Protein AF-A0A0F9HIW9-F1 (afdb_monomer_lite)

Radius of gyration: 24.19 Å; chains: 1; bounding box: 65×27×62 Å

pLDDT: mean 75.62, std 12.65, range [41.72, 93.25]

Organism: NCBI:txid412755

Sequence (122 aa):
MIDKILKTARRLADGDAAGVPDRAEQKANYRELLDQVDDYFNPGRSKSLCKKCRAPLVWAETPAGRKAPLDAVAICGIDANGEVHTIHLNHFSTCPDADAVRAEKKAAGDVAKDVKAEAADE

Structure (mmCIF, N/CA/C/O backbone):
data_AF-A0A0F9HIW9-F1
#
_entry.id   AF-A0A0F9HIW9-F1
#
loop_
_atom_site.group_PDB
_atom_site.id
_atom_site.type_symbol
_atom_site.label_atom_id
_atom_site.label_alt_id
_atom_site.label_comp_id
_atom_site.label_asym_id
_atom_site.label_entity_id
_atom_site.label_seq_id
_atom_site.pdbx_PDB_ins_code
_atom_site.Cartn_x
_atom_site.Cartn_y
_atom_site.Cartn_z
_atom_site.occupancy
_atom_site.B_iso_or_equiv
_atom_site.auth_seq_id
_atom_site.auth_comp_id
_atom_site.auth_asym_id
_atom_site.auth_atom_id
_atom_site.pdbx_PDB_model_num
ATOM 1 N N . MET A 1 1 ? -27.550 11.893 11.982 1.00 59.66 1 MET A N 1
ATOM 2 C CA . MET A 1 1 ? -26.776 10.668 12.298 1.00 59.66 1 MET A CA 1
ATOM 3 C C . MET A 1 1 ? -27.167 10.100 13.668 1.00 59.66 1 MET A C 1
ATOM 5 O O . MET A 1 1 ? -27.553 8.942 13.725 1.00 59.66 1 MET A O 1
ATOM 9 N N . ILE A 1 2 ? -27.205 10.925 14.725 1.00 65.00 2 ILE A N 1
ATOM 10 C CA . ILE A 1 2 ? -27.628 10.546 16.096 1.00 65.00 2 ILE A CA 1
ATOM 11 C C . ILE A 1 2 ? -29.063 9.984 16.163 1.00 65.00 2 ILE A C 1
ATOM 13 O O . ILE A 1 2 ? -29.319 8.988 16.832 1.00 65.00 2 ILE A O 1
ATOM 17 N N . ASP A 1 3 ? -29.988 10.564 15.400 1.00 69.62 3 ASP A N 1
ATOM 18 C CA . ASP A 1 3 ? -31.411 10.192 15.422 1.00 69.62 3 ASP A CA 1
ATOM 19 C C . ASP A 1 3 ? -31.684 8.760 14.901 1.00 69.62 3 ASP A C 1
ATOM 21 O O . ASP A 1 3 ? -32.571 8.049 15.374 1.00 69.62 3 ASP A O 1
ATOM 25 N N . LYS A 1 4 ? -30.847 8.276 13.968 1.00 68.06 4 LYS A N 1
ATOM 26 C CA . LYS A 1 4 ? -30.896 6.885 13.481 1.00 68.06 4 LYS A CA 1
ATOM 27 C C . LYS A 1 4 ? -30.456 5.901 14.567 1.00 68.06 4 LYS A C 1
ATOM 29 O O . LYS A 1 4 ? -31.083 4.862 14.729 1.00 68.06 4 LYS A O 1
ATOM 34 N N . ILE A 1 5 ? -29.416 6.251 15.323 1.00 73.25 5 ILE A N 1
ATOM 35 C CA . ILE A 1 5 ? -28.856 5.412 16.390 1.00 73.25 5 ILE A CA 1
ATOM 36 C C . ILE A 1 5 ? -29.869 5.265 17.536 1.00 73.25 5 ILE A C 1
ATOM 38 O O . ILE A 1 5 ? -30.115 4.153 18.002 1.00 73.25 5 ILE A O 1
ATOM 42 N N . LEU A 1 6 ? -30.528 6.361 17.929 1.00 74.69 6 LEU A N 1
ATOM 43 C CA . LEU A 1 6 ? -31.542 6.357 18.991 1.00 74.69 6 LEU A CA 1
ATOM 44 C C . LEU 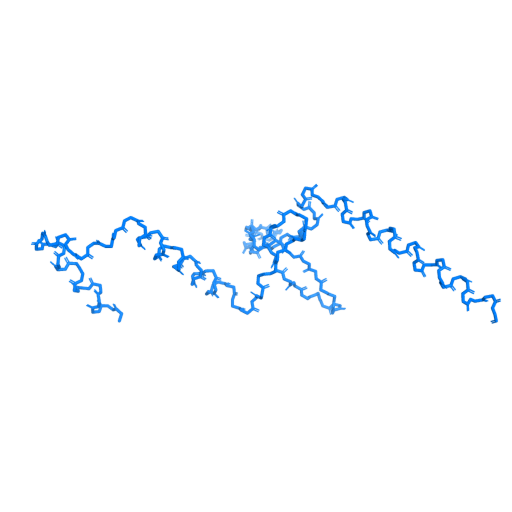A 1 6 ? -32.793 5.545 18.620 1.00 74.69 6 LEU A C 1
ATOM 46 O O . LEU A 1 6 ? -33.337 4.830 19.462 1.00 74.69 6 LEU A O 1
ATOM 50 N N . LYS A 1 7 ? -33.229 5.591 17.353 1.00 72.62 7 LYS A N 1
ATOM 51 C CA . LYS A 1 7 ? -34.345 4.764 16.858 1.00 72.62 7 LYS A CA 1
ATOM 52 C C . LYS A 1 7 ? -34.037 3.268 16.894 1.00 72.62 7 LYS A C 1
ATOM 54 O O . LYS A 1 7 ? -34.912 2.485 17.257 1.00 72.62 7 LYS A O 1
ATOM 59 N N . THR A 1 8 ? -32.818 2.870 16.540 1.00 66.62 8 THR A N 1
ATOM 60 C CA . THR A 1 8 ? -32.406 1.459 16.566 1.00 66.62 8 THR A CA 1
ATOM 61 C C . THR A 1 8 ? -32.273 0.938 17.998 1.00 66.62 8 THR A C 1
ATOM 63 O O . THR A 1 8 ? -32.751 -0.154 18.291 1.00 66.62 8 THR A O 1
ATOM 66 N N . ALA A 1 9 ? -31.712 1.738 18.913 1.00 68.94 9 ALA A N 1
ATOM 67 C CA . ALA A 1 9 ? -31.601 1.379 20.328 1.00 68.94 9 ALA A CA 1
ATOM 68 C C . ALA A 1 9 ? -32.973 1.149 20.989 1.00 68.94 9 ALA A C 1
ATOM 70 O O . ALA A 1 9 ? -33.130 0.220 21.777 1.00 68.94 9 ALA A O 1
ATOM 71 N N . ARG A 1 10 ? -33.981 1.953 20.626 1.00 71.19 10 ARG A N 1
ATOM 72 C CA . ARG A 1 10 ? -35.348 1.799 21.142 1.00 71.19 10 ARG A CA 1
ATOM 73 C C . ARG A 1 10 ? -36.019 0.510 20.653 1.00 71.19 10 ARG A C 1
ATOM 75 O O . ARG A 1 10 ? -36.553 -0.225 21.467 1.00 71.19 10 ARG A O 1
ATOM 82 N N . ARG A 1 11 ? -35.879 0.169 19.366 1.00 63.59 11 ARG A N 1
ATOM 83 C CA . ARG A 1 11 ? -36.407 -1.092 18.799 1.00 63.59 11 ARG A CA 1
ATOM 84 C C . ARG A 1 11 ? -35.794 -2.347 19.428 1.00 63.59 11 ARG A C 1
ATOM 86 O O . ARG A 1 11 ? -36.494 -3.329 19.634 1.00 63.59 11 ARG A O 1
ATOM 93 N N . LEU A 1 12 ? -34.501 -2.298 19.757 1.00 64.62 12 LEU A N 1
ATOM 94 C CA . LEU A 1 12 ? -33.813 -3.386 20.461 1.00 64.62 12 LEU A CA 1
ATOM 95 C C . LEU A 1 12 ? -34.331 -3.571 21.895 1.00 64.62 12 LEU A C 1
ATOM 97 O O . LEU A 1 12 ? -34.440 -4.705 2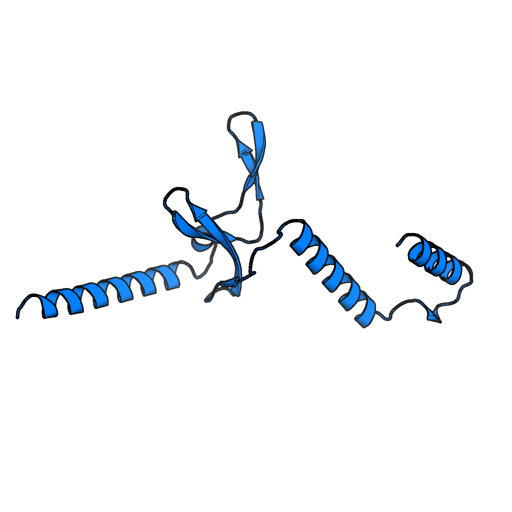2.354 1.00 64.62 12 LEU A O 1
ATOM 101 N N . ALA A 1 13 ? -34.672 -2.480 22.589 1.00 68.88 13 ALA A N 1
ATOM 102 C CA . ALA A 1 13 ? -35.273 -2.535 23.924 1.00 68.88 13 ALA A CA 1
ATOM 103 C C . ALA A 1 13 ? -36.706 -3.099 23.904 1.00 68.88 13 ALA A C 1
ATOM 105 O O . ALA A 1 13 ? -37.114 -3.757 24.857 1.00 68.88 13 ALA A O 1
ATOM 106 N N . ASP A 1 14 ? -37.431 -2.896 22.801 1.00 72.19 14 ASP A N 1
ATOM 107 C CA . ASP A 1 14 ? -38.797 -3.391 22.598 1.00 72.19 14 ASP A CA 1
ATOM 108 C C . ASP A 1 14 ? -38.849 -4.874 22.147 1.00 72.19 14 ASP A C 1
ATOM 110 O O . ASP A 1 14 ? -39.927 -5.415 21.912 1.00 72.19 14 ASP A O 1
ATOM 114 N N . GLY A 1 15 ? -37.698 -5.559 22.041 1.00 53.59 15 GLY A N 1
ATOM 115 C CA . GLY A 1 15 ? -37.615 -6.987 21.691 1.00 53.59 15 GLY A CA 1
ATOM 116 C C . GLY A 1 15 ? -37.887 -7.303 20.216 1.00 53.59 15 GLY A C 1
ATOM 117 O O . GLY A 1 15 ? -38.021 -8.471 19.845 1.00 53.59 15 GLY A O 1
ATOM 118 N N . ASP A 1 16 ? -37.946 -6.279 19.365 1.00 54.31 16 ASP A N 1
ATOM 119 C CA . ASP A 1 16 ? -38.294 -6.406 17.955 1.00 54.31 16 ASP A CA 1
ATOM 120 C C . ASP A 1 16 ? -37.042 -6.754 17.125 1.00 54.31 16 ASP A C 1
ATOM 122 O O . ASP A 1 16 ? -36.310 -5.895 16.624 1.00 54.31 16 ASP A O 1
ATOM 126 N N . ALA A 1 17 ? -36.752 -8.056 17.016 1.00 56.53 17 ALA A N 1
ATOM 127 C CA . ALA A 1 17 ? -35.606 -8.581 16.265 1.00 56.53 17 ALA A CA 1
ATOM 128 C C . ALA A 1 17 ? -35.701 -8.330 14.746 1.00 56.53 17 ALA A C 1
ATOM 130 O O . ALA A 1 17 ? -34.707 -8.493 14.039 1.00 56.53 17 ALA A O 1
ATOM 131 N N . ALA A 1 18 ? -36.860 -7.881 14.244 1.00 58.22 18 ALA A N 1
ATOM 132 C CA . ALA A 1 18 ? -37.104 -7.586 12.831 1.00 58.22 18 ALA A CA 1
ATOM 133 C C . ALA A 1 18 ? -36.245 -6.433 12.266 1.00 58.22 18 ALA A C 1
ATOM 135 O O . ALA A 1 18 ? -36.267 -6.180 11.064 1.00 58.22 18 ALA A O 1
ATOM 136 N N . GLY A 1 19 ? -35.489 -5.725 13.113 1.00 58.12 19 GLY A N 1
ATOM 137 C CA . GLY A 1 19 ? -34.561 -4.666 12.710 1.00 58.12 19 GLY A CA 1
ATOM 138 C C . GLY A 1 19 ? -33.076 -5.015 12.824 1.00 58.12 19 GLY A C 1
ATOM 139 O O . GLY A 1 19 ? -32.250 -4.146 12.543 1.00 58.12 19 GLY A O 1
ATOM 140 N N . VAL A 1 20 ? -32.721 -6.225 13.272 1.00 63.00 20 VAL A N 1
ATOM 141 C CA . VAL A 1 20 ? -31.317 -6.643 13.341 1.00 63.00 20 VAL A CA 1
ATOM 142 C C . VAL A 1 20 ? -30.917 -7.159 11.960 1.00 63.00 20 VAL A C 1
ATOM 144 O O . VAL A 1 20 ? -31.479 -8.167 11.530 1.00 63.00 20 VAL A O 1
ATOM 147 N N . PRO A 1 21 ? -29.976 -6.492 11.262 1.00 69.00 21 PRO A N 1
ATOM 148 C CA . PRO A 1 21 ? -29.506 -6.959 9.965 1.00 69.00 21 PRO A CA 1
ATOM 149 C C . PRO A 1 21 ? -29.027 -8.400 10.096 1.00 69.00 21 PRO A C 1
ATOM 151 O O . PRO A 1 21 ? -28.427 -8.765 11.115 1.00 69.00 21 PRO A O 1
ATOM 154 N N . ASP A 1 22 ? -29.294 -9.231 9.094 1.00 83.25 22 ASP A N 1
ATOM 155 C CA . ASP A 1 22 ? -28.826 -10.611 9.140 1.00 83.25 22 ASP A CA 1
ATOM 156 C C . ASP A 1 22 ? -27.284 -10.669 9.151 1.00 83.25 22 ASP A C 1
ATOM 158 O O . ASP A 1 22 ? -26.579 -9.673 8.980 1.00 83.25 22 ASP A O 1
ATOM 162 N N . ARG A 1 23 ? -26.712 -11.853 9.379 1.00 75.38 23 ARG A N 1
ATOM 163 C CA . ARG A 1 23 ? -25.255 -11.997 9.512 1.00 75.38 23 ARG A CA 1
ATOM 164 C C . ARG A 1 23 ? -24.484 -11.609 8.241 1.00 75.38 23 ARG A C 1
ATOM 166 O O . ARG A 1 23 ? -23.339 -11.165 8.344 1.00 75.38 23 ARG A O 1
ATOM 173 N N . ALA A 1 24 ? -25.063 -11.806 7.060 1.00 77.75 24 ALA A N 1
ATOM 174 C CA . ALA A 1 24 ? -24.457 -11.399 5.799 1.00 77.75 24 ALA A CA 1
ATOM 175 C C . ALA A 1 24 ? -24.520 -9.875 5.638 1.00 77.75 24 ALA A C 1
ATOM 177 O O . ALA A 1 24 ? -23.511 -9.259 5.292 1.00 77.75 24 ALA A O 1
ATOM 178 N N . GLU A 1 25 ? -25.654 -9.268 5.985 1.00 76.50 25 GLU A N 1
ATOM 179 C CA . GLU A 1 25 ? -25.847 -7.819 5.983 1.00 76.50 25 GLU A CA 1
ATOM 180 C C . GLU A 1 25 ? -24.933 -7.121 7.006 1.00 76.50 25 GLU A C 1
ATOM 182 O O . GLU A 1 25 ? -24.243 -6.161 6.672 1.00 76.50 25 GLU A O 1
ATOM 187 N N . GLN A 1 26 ? -24.794 -7.660 8.221 1.00 72.88 26 GLN A N 1
ATOM 188 C CA . GLN A 1 26 ? -23.826 -7.176 9.216 1.00 72.88 26 GLN A CA 1
ATOM 189 C C . GLN A 1 26 ? -22.388 -7.212 8.692 1.00 72.88 26 GLN A C 1
ATOM 191 O O . GLN A 1 26 ? -21.617 -6.282 8.925 1.00 72.88 26 GLN A O 1
ATOM 196 N N . LYS A 1 27 ? -22.014 -8.274 7.968 1.00 74.69 27 LYS A N 1
ATOM 197 C CA . LYS A 1 27 ? -20.673 -8.413 7.389 1.00 74.69 27 LYS A CA 1
ATOM 198 C C . LYS A 1 27 ? -20.429 -7.398 6.269 1.00 74.69 27 LYS A C 1
ATOM 200 O O . LYS A 1 27 ? -19.316 -6.886 6.163 1.00 74.69 27 LYS A O 1
ATOM 205 N N . ALA A 1 28 ? -21.445 -7.102 5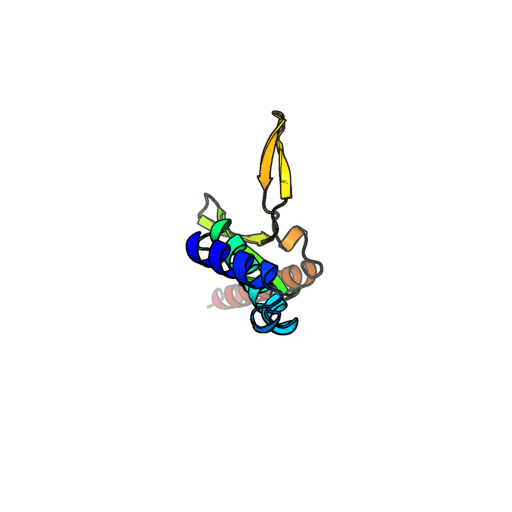.459 1.00 76.12 28 ALA A N 1
ATOM 206 C CA . ALA A 1 28 ? -21.384 -6.059 4.437 1.00 76.12 28 ALA A CA 1
ATOM 207 C C . ALA A 1 28 ? -21.254 -4.666 5.073 1.00 76.12 28 ALA A C 1
ATOM 209 O O . ALA A 1 28 ? -20.322 -3.938 4.739 1.00 76.12 28 ALA A O 1
ATOM 210 N N . ASN A 1 29 ? -22.090 -4.362 6.069 1.00 74.75 29 ASN A N 1
ATOM 211 C CA . ASN A 1 29 ? -22.058 -3.101 6.814 1.00 74.75 29 ASN A CA 1
ATOM 212 C C . ASN A 1 29 ? -20.706 -2.874 7.503 1.00 74.75 29 ASN A 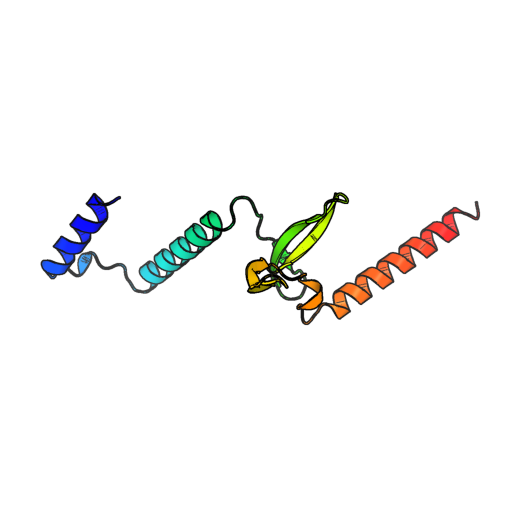C 1
ATOM 214 O O . ASN A 1 29 ? -20.165 -1.773 7.470 1.00 74.75 29 ASN A O 1
ATOM 218 N N . TYR A 1 30 ? -20.127 -3.920 8.100 1.00 77.25 30 TYR A N 1
ATOM 219 C CA . TYR A 1 30 ? -18.801 -3.843 8.712 1.00 77.25 30 TYR A CA 1
ATOM 220 C C . TYR A 1 30 ? -17.701 -3.576 7.677 1.00 77.25 30 TYR A C 1
ATOM 222 O O . TYR A 1 30 ? -16.800 -2.781 7.926 1.00 77.25 30 TYR A O 1
ATOM 230 N N . ARG A 1 31 ? -17.783 -4.206 6.500 1.00 74.25 31 ARG A N 1
ATOM 231 C CA . ARG A 1 31 ? -16.817 -4.000 5.417 1.00 74.25 31 ARG A CA 1
ATOM 232 C C . ARG A 1 31 ? -16.877 -2.579 4.856 1.00 74.25 31 ARG A C 1
ATOM 234 O O . ARG A 1 31 ? -15.831 -1.974 4.671 1.00 74.25 31 ARG A O 1
ATOM 241 N N . GLU A 1 32 ? -18.076 -2.041 4.658 1.00 72.88 32 GLU A N 1
ATOM 242 C CA . GLU A 1 32 ? -18.270 -0.652 4.230 1.00 72.88 32 GLU A CA 1
ATOM 243 C C . GLU A 1 32 ? -17.710 0.340 5.261 1.00 72.88 32 GLU A C 1
ATOM 245 O O . GLU A 1 32 ? -17.035 1.299 4.899 1.00 72.88 32 GLU A O 1
ATOM 250 N N . LEU A 1 33 ? -17.920 0.076 6.555 1.00 73.62 33 LEU A N 1
ATOM 251 C CA . LEU A 1 33 ? -17.338 0.865 7.645 1.00 73.62 33 LEU A CA 1
ATOM 252 C C . LEU A 1 33 ? -15.805 0.853 7.613 1.00 73.62 33 LEU A C 1
ATOM 254 O O . LEU A 1 33 ? -15.184 1.894 7.805 1.00 73.62 33 LEU A O 1
ATOM 258 N N . LEU A 1 34 ? -15.194 -0.307 7.358 1.00 73.19 34 LEU A N 1
ATOM 259 C CA . LEU A 1 34 ? -13.742 -0.416 7.211 1.00 73.19 34 LEU A CA 1
ATOM 260 C C . LEU A 1 34 ? -13.228 0.371 6.001 1.00 73.19 34 LEU A C 1
ATOM 262 O O . LEU A 1 34 ? -12.221 1.061 6.130 1.00 73.19 34 LEU A O 1
ATOM 266 N N . ASP A 1 35 ? -13.924 0.312 4.864 1.00 68.56 35 ASP A N 1
ATOM 267 C CA . ASP A 1 35 ? -13.555 1.077 3.669 1.00 68.56 35 ASP A CA 1
ATOM 268 C C . ASP A 1 35 ? -13.678 2.594 3.913 1.00 68.56 35 ASP A C 1
ATOM 270 O O . ASP A 1 35 ? -12.773 3.341 3.551 1.00 68.56 35 ASP A O 1
ATOM 274 N N . GLN A 1 36 ? -14.732 3.052 4.602 1.00 66.31 36 GLN A N 1
ATOM 275 C CA . GLN A 1 36 ? -14.912 4.464 4.974 1.00 66.31 36 GLN A CA 1
ATOM 276 C C . GLN A 1 36 ? -13.842 4.959 5.951 1.00 66.31 36 GLN A C 1
ATOM 278 O O . GLN A 1 36 ? -13.347 6.077 5.818 1.00 66.31 36 GLN A O 1
ATOM 283 N N . VAL A 1 37 ? -13.490 4.140 6.946 1.00 66.44 37 VAL A N 1
ATOM 284 C CA . VAL A 1 37 ? -12.423 4.456 7.901 1.00 66.44 37 VAL A CA 1
ATOM 285 C C . VAL A 1 37 ? -11.078 4.537 7.181 1.00 66.44 37 VAL A C 1
ATOM 287 O O . VAL A 1 37 ? -10.325 5.482 7.407 1.00 66.44 37 VAL A O 1
ATOM 290 N N . ASP A 1 38 ? -10.789 3.596 6.284 1.00 62.03 38 ASP A N 1
ATOM 291 C CA . ASP A 1 38 ? -9.551 3.605 5.506 1.00 62.03 38 ASP A CA 1
ATOM 292 C C . ASP A 1 38 ? -9.479 4.816 4.564 1.00 62.03 38 ASP A C 1
ATOM 294 O O . ASP A 1 38 ? -8.456 5.493 4.520 1.00 62.03 38 ASP A O 1
ATOM 298 N N . ASP A 1 39 ? -10.573 5.171 3.888 1.00 61.78 39 ASP A N 1
ATOM 299 C CA . ASP A 1 39 ? -10.646 6.375 3.052 1.00 61.78 39 ASP A CA 1
ATOM 300 C C . ASP A 1 39 ? -10.512 7.672 3.875 1.00 61.78 39 ASP A C 1
ATOM 302 O O . ASP A 1 39 ? -9.906 8.636 3.405 1.00 61.78 39 ASP A O 1
ATOM 306 N N . TYR A 1 40 ? -11.023 7.702 5.114 1.00 58.88 40 TYR A N 1
ATOM 307 C CA . TYR A 1 40 ? -10.878 8.840 6.032 1.00 58.88 40 TYR A CA 1
ATOM 308 C C . TYR A 1 40 ? -9.432 9.024 6.512 1.00 58.88 40 TYR A C 1
ATOM 310 O O . TYR A 1 40 ? -8.943 10.152 6.573 1.00 58.88 40 TYR A O 1
ATOM 318 N N . PHE A 1 41 ? -8.731 7.933 6.831 1.00 54.06 41 PHE A N 1
ATOM 319 C CA . PHE A 1 41 ? -7.319 7.987 7.223 1.00 54.06 41 PHE A CA 1
ATOM 320 C C . PHE A 1 41 ? -6.361 8.108 6.022 1.00 54.06 41 PHE A C 1
ATOM 322 O O . PHE A 1 41 ? -5.232 8.565 6.197 1.00 54.06 41 PHE A O 1
ATOM 329 N N . ASN A 1 42 ? -6.793 7.753 4.805 1.00 56.84 42 ASN A N 1
ATOM 330 C CA . ASN A 1 42 ? -5.983 7.777 3.580 1.00 56.84 42 ASN A CA 1
ATOM 331 C C . ASN A 1 42 ? -6.677 8.471 2.380 1.00 56.84 42 ASN A C 1
ATOM 333 O O . ASN A 1 42 ? -6.786 7.870 1.302 1.00 56.84 42 ASN A O 1
ATOM 337 N N . PRO A 1 43 ? -7.102 9.744 2.488 1.00 41.72 43 PRO A N 1
ATOM 338 C CA . PRO A 1 43 ? -7.848 10.400 1.418 1.00 41.72 43 PRO A CA 1
ATOM 339 C C . PRO A 1 43 ? -6.995 10.582 0.149 1.00 41.72 43 PRO A C 1
ATOM 341 O O . PRO A 1 43 ? -5.896 11.135 0.185 1.00 41.72 43 PRO A O 1
ATOM 344 N N . GLY A 1 44 ? -7.514 10.129 -1.000 1.00 49.72 44 GLY A N 1
ATOM 345 C CA . GLY A 1 44 ? -6.941 10.391 -2.330 1.00 49.72 44 GLY A CA 1
ATOM 346 C C . GLY A 1 44 ? -5.965 9.344 -2.882 1.00 49.72 44 GLY A C 1
ATOM 347 O O . GLY A 1 44 ? -5.408 9.550 -3.963 1.00 49.72 44 GLY A O 1
ATOM 348 N N . ARG A 1 45 ? -5.754 8.206 -2.208 1.00 54.22 45 ARG A N 1
ATOM 349 C CA . ARG A 1 45 ? -4.875 7.147 -2.730 1.00 54.22 45 ARG A CA 1
ATOM 350 C C . ARG A 1 45 ? -5.673 6.109 -3.513 1.00 54.22 45 ARG A C 1
ATOM 352 O O . ARG A 1 45 ? -6.439 5.341 -2.945 1.00 54.22 45 ARG A O 1
ATOM 359 N N . SER A 1 46 ? -5.459 6.041 -4.828 1.00 54.69 46 SER A N 1
ATOM 360 C CA . SER A 1 46 ? -5.893 4.877 -5.606 1.00 54.69 46 SER A CA 1
ATOM 361 C C .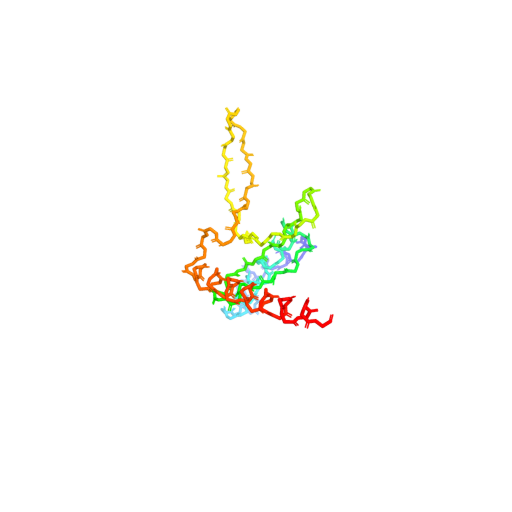 SER A 1 46 ? -5.161 3.647 -5.062 1.00 54.69 46 SER A C 1
ATOM 363 O O . SER A 1 46 ? -3.950 3.506 -5.242 1.00 54.69 46 SER A O 1
ATOM 365 N N . LYS A 1 47 ? -5.880 2.780 -4.337 1.00 64.19 47 LYS A N 1
ATOM 366 C CA . LYS A 1 47 ? -5.351 1.515 -3.812 1.00 64.19 47 LYS A CA 1
ATOM 367 C C . LYS A 1 47 ? -4.996 0.635 -5.009 1.00 64.19 47 LYS A C 1
ATOM 369 O O . LYS A 1 47 ? -5.837 -0.071 -5.559 1.00 64.19 47 LYS A O 1
ATOM 374 N N . SER A 1 48 ? -3.760 0.733 -5.482 1.00 78.81 48 SER A N 1
ATOM 375 C CA . SER A 1 48 ? -3.254 -0.168 -6.515 1.00 78.81 48 SER A CA 1
ATOM 376 C C . SER A 1 48 ? -2.779 -1.449 -5.845 1.00 78.81 48 SER A C 1
ATOM 378 O O . SER A 1 48 ? -2.317 -1.416 -4.712 1.00 78.81 48 SER A O 1
ATOM 380 N N . LEU A 1 49 ? -2.897 -2.588 -6.515 1.00 86.06 49 LEU A N 1
ATOM 381 C CA . LEU A 1 49 ? -2.421 -3.855 -5.966 1.00 86.06 49 LEU A CA 1
ATOM 382 C C . LEU A 1 49 ? -1.064 -4.200 -6.570 1.00 86.06 49 LEU A C 1
ATOM 384 O O . LEU A 1 49 ? -0.831 -3.976 -7.763 1.00 86.06 49 LEU A O 1
ATOM 388 N N . CYS A 1 50 ? -0.185 -4.801 -5.772 1.00 88.38 50 CYS A N 1
ATOM 389 C CA . CYS A 1 50 ? 1.033 -5.399 -6.292 1.00 88.38 50 CYS A CA 1
ATOM 390 C C . CYS A 1 50 ? 0.679 -6.459 -7.340 1.00 88.38 50 CYS A C 1
ATOM 392 O O . CYS A 1 50 ? -0.177 -7.317 -7.127 1.00 88.38 50 CYS A O 1
ATOM 394 N N . LYS A 1 51 ? 1.347 -6.422 -8.494 1.00 87.12 51 LYS A N 1
ATOM 395 C CA . LYS A 1 51 ? 1.066 -7.361 -9.589 1.00 87.12 51 LYS A CA 1
ATOM 396 C C . LYS A 1 51 ? 1.430 -8.810 -9.249 1.00 87.12 51 LYS A C 1
ATOM 398 O O . LYS A 1 51 ? 0.853 -9.705 -9.852 1.00 87.12 51 LYS A O 1
ATOM 403 N N . LYS A 1 52 ? 2.370 -9.026 -8.321 1.00 88.94 52 LYS A N 1
ATOM 404 C CA . LYS A 1 52 ? 2.847 -10.358 -7.924 1.00 88.94 52 LYS A CA 1
ATOM 405 C C . LYS A 1 52 ? 2.116 -10.866 -6.685 1.00 88.94 52 LYS A C 1
ATOM 407 O O . LYS A 1 52 ? 1.225 -11.696 -6.807 1.00 88.94 52 LYS A O 1
ATOM 412 N N . CYS A 1 53 ? 2.384 -10.262 -5.530 1.00 87.50 53 CYS A N 1
ATOM 413 C CA . CYS A 1 53 ? 1.830 -10.724 -4.258 1.00 87.50 53 CYS A CA 1
ATOM 414 C C . CYS A 1 53 ? 0.413 -10.204 -3.959 1.00 87.50 53 CYS A C 1
ATOM 416 O O . CYS A 1 53 ? -0.160 -10.548 -2.930 1.00 87.50 53 CYS A O 1
ATOM 418 N N . ARG A 1 54 ? -0.160 -9.346 -4.822 1.00 87.50 54 ARG A N 1
ATOM 419 C CA . ARG A 1 54 ? -1.513 -8.765 -4.679 1.00 87.50 54 ARG A CA 1
ATOM 420 C C . ARG A 1 54 ? -1.745 -7.918 -3.423 1.00 87.50 54 ARG A C 1
ATOM 422 O O . ARG A 1 54 ? -2.880 -7.513 -3.188 1.00 87.50 54 ARG A O 1
ATOM 429 N N . ALA A 1 55 ? -0.697 -7.586 -2.672 1.00 86.44 55 ALA A N 1
ATOM 430 C CA . ALA A 1 55 ? -0.795 -6.700 -1.518 1.00 86.44 55 ALA A CA 1
ATOM 431 C C . ALA A 1 55 ? -1.231 -5.275 -1.925 1.00 86.44 55 ALA A C 1
ATOM 433 O O . ALA A 1 55 ? -0.873 -4.817 -3.018 1.00 86.44 55 ALA A O 1
ATOM 434 N N . PRO A 1 56 ? -1.991 -4.569 -1.071 1.00 87.75 56 PRO A N 1
ATOM 435 C CA . PRO A 1 56 ? -2.394 -3.192 -1.319 1.00 87.75 56 PRO A CA 1
ATOM 436 C C . PRO A 1 56 ? -1.202 -2.234 -1.245 1.00 87.75 56 PRO A C 1
ATOM 438 O O . PRO A 1 56 ? -0.416 -2.260 -0.298 1.00 87.75 56 PRO A O 1
ATOM 441 N N . LEU A 1 57 ? -1.097 -1.372 -2.255 1.00 85.81 57 LEU A N 1
ATOM 442 C CA . LEU A 1 57 ? -0.031 -0.398 -2.427 1.00 85.81 57 LEU A CA 1
ATOM 443 C C . LEU A 1 57 ? -0.556 1.024 -2.393 1.00 85.81 57 LEU A C 1
ATOM 445 O O . LEU A 1 57 ? -1.604 1.366 -2.951 1.00 85.81 57 LEU A O 1
ATOM 449 N N . VAL A 1 58 ? 0.302 1.863 -1.850 1.00 87.31 58 VAL A N 1
ATOM 450 C CA . VAL A 1 58 ? 0.203 3.306 -1.827 1.00 87.31 58 VAL A CA 1
ATOM 451 C C . VAL A 1 58 ? 1.356 3.870 -2.648 1.00 87.31 58 VAL A C 1
ATOM 453 O O . VAL A 1 58 ? 2.502 3.480 -2.459 1.00 87.31 58 VAL A O 1
ATOM 456 N N . TRP A 1 59 ? 1.085 4.801 -3.557 1.00 82.56 59 TRP A N 1
ATOM 457 C CA . TRP A 1 59 ? 2.148 5.483 -4.295 1.00 82.56 59 TRP A CA 1
ATOM 458 C C . TRP A 1 59 ? 2.531 6.772 -3.584 1.00 82.56 59 TRP A C 1
ATOM 460 O O . TRP A 1 59 ? 1.694 7.655 -3.408 1.00 82.56 59 TRP A O 1
ATOM 470 N N . ALA A 1 60 ? 3.797 6.876 -3.193 1.00 84.00 60 ALA A N 1
ATOM 471 C CA . ALA A 1 60 ? 4.389 8.116 -2.715 1.00 84.00 60 ALA A CA 1
ATOM 472 C C . ALA A 1 60 ? 5.235 8.752 -3.817 1.00 84.00 60 ALA A C 1
ATOM 474 O O . ALA A 1 60 ? 5.832 8.050 -4.635 1.00 84.00 60 ALA A O 1
ATOM 475 N N . GLU A 1 61 ? 5.308 10.077 -3.819 1.00 84.38 61 GLU A N 1
ATOM 476 C CA . GLU A 1 61 ? 6.224 10.836 -4.662 1.00 84.38 61 GLU A CA 1
ATOM 477 C C . GLU A 1 61 ? 7.372 11.357 -3.797 1.00 84.38 61 GLU A C 1
ATOM 479 O O . GLU A 1 61 ? 7.152 11.959 -2.747 1.00 84.38 61 GLU A O 1
ATOM 484 N N . THR A 1 62 ? 8.607 11.065 -4.196 1.00 80.94 62 THR A N 1
ATOM 485 C CA . THR A 1 62 ? 9.792 11.583 -3.507 1.00 80.94 62 THR A CA 1
ATOM 486 C C . THR A 1 62 ? 10.014 13.052 -3.872 1.00 80.94 62 THR A C 1
ATOM 488 O O . THR A 1 62 ? 9.574 13.480 -4.939 1.00 80.94 62 THR A O 1
ATOM 491 N N . PRO A 1 63 ? 10.780 13.824 -3.078 1.00 77.19 63 PRO A N 1
ATOM 492 C CA . PRO A 1 63 ? 11.148 15.198 -3.442 1.00 77.19 63 PRO A CA 1
ATOM 493 C C . PRO A 1 63 ? 11.850 15.321 -4.807 1.00 77.19 63 PRO A C 1
ATOM 495 O O . PRO A 1 63 ? 11.831 16.376 -5.426 1.00 77.19 63 PRO A O 1
ATOM 498 N N . ALA A 1 64 ? 12.449 14.231 -5.298 1.00 79.12 64 ALA A N 1
ATOM 499 C CA . ALA A 1 64 ? 13.049 14.142 -6.628 1.00 79.12 64 ALA A CA 1
ATOM 500 C C . ALA A 1 64 ? 12.033 13.825 -7.751 1.00 79.12 64 ALA A C 1
ATOM 502 O O . ALA A 1 64 ? 12.445 13.461 -8.853 1.00 79.12 64 ALA A O 1
ATOM 503 N N . GLY A 1 65 ? 10.725 13.868 -7.472 1.00 80.31 65 GLY A N 1
ATOM 504 C CA . GLY A 1 65 ? 9.639 13.591 -8.420 1.00 80.31 65 GLY A CA 1
ATOM 505 C C . GLY A 1 65 ? 9.478 12.116 -8.803 1.00 80.31 65 GLY A C 1
ATOM 506 O O . GLY A 1 65 ? 8.774 11.784 -9.757 1.00 80.31 65 GLY A O 1
ATOM 507 N N . ARG A 1 66 ? 10.153 11.188 -8.107 1.00 80.94 66 ARG A N 1
ATOM 508 C CA . ARG A 1 66 ? 10.056 9.753 -8.421 1.00 80.94 66 ARG A CA 1
ATOM 509 C C . ARG A 1 66 ? 8.930 9.115 -7.628 1.00 80.94 66 ARG A C 1
ATOM 511 O O . ARG A 1 66 ? 8.838 9.311 -6.421 1.00 80.94 66 ARG A O 1
ATOM 518 N N . LYS A 1 67 ? 8.138 8.270 -8.285 1.00 85.31 67 LYS A N 1
ATOM 519 C CA . LYS A 1 67 ? 7.077 7.502 -7.627 1.00 85.31 67 LYS A CA 1
ATOM 520 C C . LYS A 1 67 ? 7.627 6.201 -7.045 1.00 85.31 67 LYS A C 1
ATOM 522 O O . LYS A 1 67 ? 8.305 5.449 -7.746 1.00 85.31 67 LYS A O 1
ATOM 527 N N . ALA A 1 68 ? 7.316 5.931 -5.782 1.00 86.00 68 ALA A N 1
ATOM 528 C CA . ALA A 1 68 ? 7.707 4.721 -5.070 1.00 86.00 68 ALA A CA 1
ATOM 529 C C . ALA A 1 68 ? 6.463 4.000 -4.526 1.00 86.00 68 ALA A C 1
ATOM 531 O O . ALA A 1 68 ? 5.622 4.647 -3.896 1.00 86.00 68 ALA A O 1
ATOM 532 N N . PRO A 1 69 ? 6.325 2.682 -4.757 1.00 90.88 69 PRO A N 1
ATOM 533 C CA . PRO A 1 69 ? 5.263 1.903 -4.145 1.00 90.88 69 PRO A CA 1
ATOM 534 C C . PRO A 1 69 ? 5.619 1.593 -2.691 1.00 90.88 69 PRO A C 1
ATOM 536 O O . PRO A 1 69 ? 6.667 1.014 -2.392 1.00 90.88 69 PRO A O 1
ATOM 539 N N . LEU A 1 70 ? 4.723 1.977 -1.799 1.00 90.25 70 LEU A N 1
ATOM 540 C CA . LEU A 1 70 ? 4.783 1.717 -0.375 1.00 90.25 70 LEU A CA 1
ATOM 541 C C . LEU A 1 70 ? 3.676 0.739 0.020 1.00 90.25 70 LEU A C 1
ATOM 543 O O . LEU A 1 70 ? 2.633 0.671 -0.638 1.00 90.25 70 LEU A O 1
ATOM 547 N N . ASP A 1 71 ? 3.898 0.001 1.101 1.00 89.56 71 ASP A N 1
ATOM 548 C CA . ASP A 1 71 ? 2.861 -0.817 1.719 1.00 89.56 71 ASP A CA 1
ATOM 549 C C . ASP A 1 71 ? 1.716 0.076 2.207 1.00 89.56 71 ASP A C 1
ATOM 551 O O . ASP A 1 71 ? 1.941 1.098 2.862 1.00 89.56 71 ASP A O 1
ATOM 555 N N . ALA A 1 72 ? 0.471 -0.301 1.898 1.00 85.19 72 ALA A N 1
ATOM 556 C CA . ALA A 1 72 ? -0.689 0.433 2.407 1.00 85.19 72 ALA A CA 1
ATOM 557 C C . ALA A 1 72 ? -0.799 0.341 3.936 1.00 85.19 72 ALA A C 1
ATOM 559 O O . ALA A 1 72 ? -1.264 1.277 4.581 1.00 85.19 72 ALA A O 1
ATOM 560 N N . VAL A 1 73 ? -0.318 -0.763 4.513 1.00 85.06 73 VAL A N 1
ATOM 561 C CA . VAL A 1 73 ? -0.197 -0.924 5.961 1.00 85.06 73 VAL A CA 1
ATOM 562 C C . VAL A 1 73 ? 0.961 -0.060 6.457 1.00 85.06 73 VAL A C 1
ATOM 564 O O . VAL A 1 73 ? 2.113 -0.277 6.084 1.00 85.06 73 VAL A O 1
ATOM 567 N N . ALA A 1 74 ? 0.645 0.921 7.300 1.00 85.56 74 ALA A N 1
ATOM 568 C CA . ALA A 1 74 ? 1.641 1.717 8.000 1.00 85.56 74 ALA A CA 1
ATOM 569 C C . ALA A 1 74 ? 2.062 1.044 9.313 1.00 85.56 74 ALA A C 1
ATOM 571 O O . ALA A 1 74 ? 1.293 0.307 9.931 1.00 85.56 74 ALA A O 1
ATOM 572 N N . ILE A 1 75 ? 3.279 1.343 9.751 1.00 85.12 75 ILE A N 1
ATOM 573 C CA . ILE A 1 75 ? 3.810 0.966 11.059 1.00 85.12 75 ILE A CA 1
ATOM 574 C C . ILE A 1 75 ? 4.123 2.223 11.868 1.00 85.12 75 ILE A C 1
ATOM 576 O O . ILE A 1 75 ? 4.459 3.267 11.308 1.00 85.12 75 ILE A O 1
ATOM 580 N N . CYS A 1 76 ? 4.050 2.124 13.191 1.00 88.56 76 CYS A N 1
ATOM 581 C CA . CYS A 1 76 ? 4.566 3.172 14.065 1.00 88.56 76 CYS A CA 1
ATOM 582 C C . CYS A 1 76 ? 6.078 2.990 14.220 1.00 88.56 76 CYS A C 1
ATOM 584 O O . CYS A 1 76 ? 6.532 1.942 14.679 1.00 88.56 76 CYS A O 1
ATOM 586 N N . GLY A 1 77 ? 6.850 4.001 13.836 1.00 84.25 77 GLY A N 1
ATOM 587 C CA . GLY A 1 77 ? 8.281 4.089 14.105 1.00 84.25 77 GLY A CA 1
ATOM 588 C C . GLY A 1 77 ? 8.563 5.161 15.148 1.00 84.25 77 GLY A C 1
ATOM 589 O O . GLY A 1 77 ? 7.815 6.126 15.260 1.00 84.25 77 GLY A O 1
ATOM 590 N N . ILE A 1 78 ? 9.638 4.989 15.908 1.00 90.50 78 ILE A N 1
ATOM 591 C CA . ILE A 1 78 ? 10.135 6.007 16.837 1.00 90.50 78 ILE A CA 1
ATOM 592 C C . ILE A 1 78 ? 11.452 6.520 16.269 1.00 90.50 78 ILE A C 1
ATOM 594 O O . ILE A 1 78 ? 12.302 5.717 15.874 1.00 90.50 78 ILE A O 1
ATOM 598 N N . ASP A 1 79 ? 11.601 7.836 16.174 1.00 89.00 79 ASP A N 1
ATOM 599 C CA . ASP A 1 79 ? 12.844 8.437 15.703 1.00 89.00 79 ASP A CA 1
ATOM 600 C C . ASP A 1 79 ? 13.915 8.519 16.808 1.00 89.00 79 ASP A C 1
ATOM 602 O O . ASP A 1 79 ? 13.708 8.125 17.957 1.00 89.00 79 ASP A O 1
ATOM 606 N N . ALA A 1 80 ? 15.095 9.038 16.462 1.00 90.31 80 ALA A N 1
ATOM 607 C CA . ALA A 1 80 ? 16.201 9.191 17.408 1.00 90.31 80 ALA A CA 1
ATOM 608 C C . ALA A 1 80 ? 15.914 10.197 18.543 1.00 90.31 80 ALA A C 1
ATOM 610 O O . ALA A 1 80 ? 16.606 10.176 19.559 1.00 90.31 80 ALA A O 1
ATOM 611 N N . ASN A 1 81 ? 14.907 11.059 18.380 1.00 91.94 81 ASN A N 1
ATOM 612 C CA . ASN A 1 81 ? 14.480 12.038 19.375 1.00 91.94 81 ASN A CA 1
ATOM 613 C C . ASN A 1 81 ? 13.362 11.493 20.282 1.00 91.94 81 ASN A C 1
ATOM 615 O O . ASN A 1 81 ? 12.940 12.183 21.209 1.00 91.94 81 ASN A O 1
ATOM 619 N N . GLY A 1 82 ? 12.891 10.264 20.041 1.00 91.19 82 GLY A N 1
ATOM 620 C CA . GLY A 1 82 ? 11.796 9.648 20.786 1.00 91.19 82 GLY A CA 1
ATOM 621 C C . GLY A 1 82 ? 10.401 10.037 20.286 1.00 91.19 82 GLY A C 1
ATOM 622 O O . GLY A 1 82 ? 9.417 9.716 20.951 1.00 91.19 82 GLY A O 1
ATOM 623 N N . GLU A 1 83 ? 10.288 10.711 19.139 1.00 90.44 83 GLU A N 1
ATOM 624 C CA . GLU A 1 83 ? 9.003 11.093 18.555 1.00 90.44 83 GLU A CA 1
ATOM 625 C C . GLU A 1 83 ? 8.398 9.926 17.762 1.00 90.44 83 GLU A C 1
ATOM 627 O O . GLU A 1 83 ? 9.099 9.184 17.068 1.00 90.44 83 GLU A O 1
ATOM 632 N N . VAL A 1 84 ? 7.081 9.741 17.894 1.00 89.38 84 VAL A N 1
ATOM 633 C CA . VAL A 1 84 ? 6.342 8.649 17.251 1.00 89.38 84 VAL A CA 1
ATOM 634 C C . VAL A 1 84 ? 5.831 9.107 15.892 1.00 89.38 84 VAL A C 1
ATOM 636 O O . VAL A 1 84 ? 5.027 10.030 15.794 1.00 89.38 84 VAL A O 1
ATOM 639 N N . HIS A 1 85 ? 6.230 8.388 14.849 1.00 81.12 85 HIS A N 1
ATOM 640 C CA . HIS A 1 85 ? 5.875 8.661 13.463 1.00 81.12 85 HIS A CA 1
ATOM 641 C C . HIS A 1 85 ? 5.102 7.496 12.856 1.00 81.12 85 HIS A C 1
ATOM 643 O O . HIS A 1 85 ? 5.380 6.328 13.127 1.00 81.12 85 HIS A O 1
ATOM 649 N N . THR A 1 86 ? 4.156 7.805 11.972 1.00 86.12 86 THR A N 1
ATOM 650 C CA . THR A 1 86 ? 3.505 6.796 11.127 1.00 86.12 86 THR A CA 1
ATOM 651 C C . THR A 1 86 ? 4.310 6.646 9.840 1.00 86.12 86 THR A C 1
ATOM 653 O O . THR A 1 86 ? 4.429 7.593 9.065 1.00 86.12 86 THR A O 1
ATOM 656 N N . ILE A 1 87 ? 4.884 5.465 9.615 1.00 83.62 87 ILE A N 1
ATOM 657 C CA . ILE A 1 87 ? 5.827 5.195 8.528 1.00 83.62 87 ILE A CA 1
ATOM 658 C C . ILE A 1 87 ? 5.258 4.107 7.622 1.00 83.62 87 ILE A C 1
ATOM 660 O O . ILE A 1 87 ? 4.815 3.057 8.082 1.00 83.62 87 ILE A O 1
ATOM 664 N N . HIS A 1 88 ? 5.321 4.335 6.314 1.00 87.88 88 HIS A N 1
ATOM 665 C CA . HIS A 1 88 ? 5.071 3.295 5.324 1.00 87.88 88 HIS A CA 1
ATOM 666 C C . HIS A 1 88 ? 6.399 2.713 4.838 1.00 87.88 88 HIS A C 1
ATOM 668 O O . HIS A 1 88 ? 7.331 3.452 4.509 1.00 87.88 88 HIS A O 1
ATOM 674 N N . LEU A 1 89 ? 6.484 1.387 4.761 1.00 88.25 89 LEU A N 1
ATOM 675 C CA . LEU A 1 89 ? 7.655 0.708 4.218 1.00 88.25 89 LEU A CA 1
ATOM 676 C C . LEU A 1 89 ? 7.590 0.651 2.693 1.00 88.25 89 LEU A C 1
ATOM 678 O O . LEU A 1 89 ? 6.516 0.630 2.094 1.00 88.25 89 LEU A O 1
ATOM 682 N N . ASN A 1 90 ? 8.756 0.605 2.052 1.00 90.81 90 ASN A N 1
ATOM 683 C CA . ASN A 1 90 ? 8.826 0.302 0.628 1.00 90.81 90 ASN A CA 1
ATOM 684 C C . ASN A 1 90 ? 8.376 -1.143 0.399 1.00 90.81 90 ASN A C 1
ATOM 686 O O . ASN A 1 90 ? 8.998 -2.071 0.919 1.00 90.81 90 ASN A O 1
ATOM 690 N N . HIS A 1 91 ? 7.355 -1.324 -0.436 1.00 92.12 91 HIS A N 1
ATOM 691 C CA . HIS A 1 91 ? 6.769 -2.636 -0.680 1.00 92.12 91 HIS A CA 1
ATOM 692 C C . HIS A 1 91 ? 7.779 -3.650 -1.238 1.00 92.12 91 HIS A C 1
ATOM 694 O O . HIS A 1 91 ? 7.745 -4.831 -0.913 1.00 92.12 91 HIS A O 1
ATOM 700 N N . PHE A 1 92 ? 8.729 -3.221 -2.075 1.00 89.69 92 PHE A N 1
ATOM 701 C CA . PHE A 1 92 ? 9.723 -4.146 -2.634 1.00 89.69 92 PHE A CA 1
ATOM 702 C C . PHE A 1 92 ? 10.759 -4.624 -1.611 1.00 89.69 92 PHE A C 1
ATOM 704 O O . PHE A 1 92 ? 11.551 -5.503 -1.939 1.00 89.69 92 PHE A O 1
ATOM 711 N N . SER A 1 93 ? 10.776 -4.069 -0.400 1.00 89.38 93 SER A N 1
ATOM 712 C CA . SER A 1 93 ? 11.588 -4.584 0.705 1.00 89.38 93 SER A CA 1
ATOM 713 C C . SER A 1 93 ? 10.872 -5.686 1.491 1.00 89.38 93 SER A C 1
ATOM 715 O O . SER A 1 93 ? 11.537 -6.480 2.146 1.00 89.38 93 SER A O 1
ATOM 717 N N . THR A 1 94 ? 9.540 -5.740 1.427 1.00 89.69 94 THR A N 1
ATOM 718 C CA . THR A 1 94 ? 8.683 -6.641 2.220 1.00 89.69 94 THR A CA 1
ATOM 719 C C . THR A 1 94 ? 7.969 -7.692 1.365 1.00 89.69 94 THR A C 1
ATOM 721 O O . THR A 1 94 ? 7.501 -8.704 1.882 1.00 89.69 94 THR A O 1
ATOM 724 N N . CYS A 1 95 ? 7.890 -7.486 0.049 1.00 91.88 95 CYS A N 1
ATOM 725 C CA . CYS A 1 95 ? 7.215 -8.384 -0.876 1.00 91.88 95 CYS A CA 1
ATOM 726 C C . CYS A 1 95 ? 7.956 -9.730 -1.018 1.00 91.88 95 CYS A C 1
ATOM 728 O O . CYS A 1 95 ? 9.136 -9.727 -1.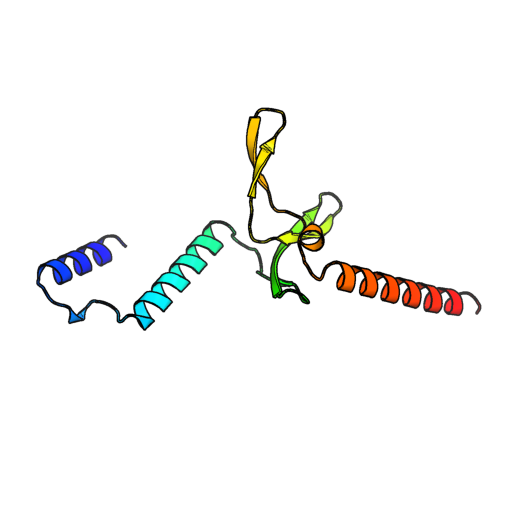380 1.00 91.88 95 CYS A O 1
ATOM 730 N N . PRO A 1 96 ? 7.276 -10.881 -0.834 1.00 93.25 96 PRO A N 1
ATOM 731 C CA . PRO A 1 96 ? 7.895 -12.201 -0.996 1.00 93.25 96 PRO A CA 1
ATOM 732 C C . PRO A 1 96 ? 8.337 -12.469 -2.442 1.00 93.25 96 PRO A C 1
ATOM 734 O O . PRO A 1 96 ? 9.314 -13.171 -2.675 1.00 93.25 96 PRO A O 1
ATOM 737 N N . ASP A 1 97 ? 7.666 -11.849 -3.415 1.00 92.38 97 ASP A N 1
ATOM 738 C CA . ASP A 1 97 ? 7.974 -11.969 -4.843 1.00 92.38 97 ASP A CA 1
ATOM 739 C C . ASP A 1 97 ? 8.867 -10.822 -5.357 1.00 92.38 97 ASP A C 1
ATOM 741 O O . ASP A 1 97 ? 8.956 -10.587 -6.567 1.00 92.38 97 ASP A O 1
ATOM 745 N N . ALA A 1 98 ? 9.505 -10.055 -4.461 1.00 90.12 98 ALA A N 1
ATOM 746 C CA . ALA A 1 98 ? 10.321 -8.900 -4.842 1.00 90.12 98 ALA A CA 1
ATOM 747 C C . ALA A 1 98 ? 11.448 -9.279 -5.813 1.00 90.12 98 ALA A C 1
ATOM 749 O O . ALA A 1 98 ? 11.731 -8.529 -6.751 1.00 90.12 98 ALA A O 1
ATOM 750 N N . ASP A 1 99 ? 12.058 -10.449 -5.626 1.00 89.75 99 ASP A N 1
ATOM 751 C CA . ASP A 1 99 ? 13.161 -10.920 -6.465 1.00 89.75 99 ASP A CA 1
ATOM 752 C C . ASP A 1 99 ? 12.724 -11.221 -7.897 1.00 89.75 99 ASP A C 1
ATOM 754 O O . ASP A 1 99 ? 13.433 -10.856 -8.836 1.00 89.75 99 ASP A O 1
ATOM 758 N N . ALA A 1 100 ? 11.519 -11.762 -8.089 1.00 87.38 100 ALA A N 1
ATOM 759 C CA . ALA A 1 100 ? 10.951 -11.947 -9.422 1.00 87.38 100 ALA A CA 1
ATOM 760 C C . ALA A 1 100 ? 10.773 -10.598 -10.140 1.00 87.38 100 ALA A C 1
ATOM 762 O O . ALA A 1 100 ? 11.127 -10.458 -11.309 1.00 87.38 100 ALA A O 1
ATOM 763 N N . VAL A 1 101 ? 10.304 -9.566 -9.428 1.00 85.19 101 VAL A N 1
ATOM 764 C CA . VAL A 1 101 ? 10.155 -8.216 -10.002 1.00 85.19 101 VAL A CA 1
ATOM 765 C C . VAL A 1 101 ? 11.510 -7.590 -10.343 1.00 85.19 101 VAL A C 1
ATOM 767 O O . VAL A 1 101 ? 11.648 -6.913 -11.365 1.00 85.19 101 VAL A O 1
ATOM 770 N N . ARG A 1 102 ? 12.527 -7.796 -9.498 1.00 86.12 102 ARG A N 1
ATOM 771 C CA . ARG A 1 102 ? 13.892 -7.309 -9.751 1.00 86.12 102 ARG A CA 1
ATOM 772 C C . ARG A 1 102 ? 14.507 -7.990 -10.972 1.00 86.12 102 ARG A C 1
ATOM 774 O O . ARG A 1 102 ? 15.091 -7.299 -11.805 1.00 86.12 102 ARG A O 1
ATOM 781 N N . ALA A 1 103 ? 14.339 -9.305 -11.098 1.00 86.31 103 ALA A N 1
ATOM 782 C CA . ALA A 1 103 ? 14.814 -10.074 -12.243 1.00 86.31 103 ALA A CA 1
ATOM 783 C C . ALA A 1 103 ? 14.167 -9.601 -13.556 1.00 86.31 103 ALA A C 1
ATOM 785 O O . ALA A 1 103 ? 14.876 -9.350 -14.527 1.00 86.31 103 ALA A O 1
ATOM 786 N N . GLU A 1 104 ? 12.849 -9.378 -13.564 1.00 85.38 104 GLU A N 1
ATOM 787 C CA . GLU A 1 104 ? 12.125 -8.851 -14.731 1.00 85.38 104 GLU A CA 1
ATOM 788 C C . GLU A 1 104 ? 12.614 -7.460 -15.145 1.00 85.38 104 GLU A C 1
ATOM 790 O O . GLU A 1 104 ? 12.823 -7.197 -16.328 1.00 85.38 104 GLU A O 1
ATOM 795 N N . LYS A 1 105 ? 12.838 -6.560 -14.179 1.00 80.38 105 LYS A N 1
ATOM 796 C CA . LYS A 1 105 ? 13.375 -5.223 -14.472 1.00 80.38 105 LYS A CA 1
ATOM 797 C C . LYS A 1 105 ? 14.791 -5.270 -15.029 1.00 80.38 105 LYS A C 1
ATOM 799 O O . LYS A 1 105 ? 15.116 -4.458 -15.891 1.00 80.38 105 LYS A O 1
ATOM 804 N N . LYS A 1 106 ? 15.622 -6.189 -14.531 1.00 81.00 106 LYS A N 1
ATOM 805 C CA . LYS A 1 106 ? 16.974 -6.392 -15.049 1.00 81.00 106 LYS A CA 1
ATOM 806 C C . LYS A 1 106 ? 16.918 -6.878 -16.497 1.00 81.00 106 LYS A C 1
ATOM 808 O O . LYS A 1 106 ? 17.477 -6.213 -17.357 1.00 81.00 106 LYS A O 1
ATOM 813 N N . ALA A 1 107 ? 16.139 -7.927 -16.766 1.00 71.88 107 ALA A N 1
ATOM 814 C CA . ALA A 1 107 ? 15.949 -8.450 -18.116 1.00 71.88 107 ALA A CA 1
ATOM 815 C C . ALA A 1 107 ? 15.416 -7.380 -19.087 1.00 71.88 107 ALA A C 1
ATOM 817 O O . ALA A 1 107 ? 15.928 -7.239 -20.191 1.00 71.88 107 ALA A O 1
ATOM 818 N N . ALA A 1 108 ? 14.444 -6.565 -18.665 1.00 71.38 108 ALA A N 1
ATOM 819 C CA . ALA A 1 108 ? 13.939 -5.461 -19.482 1.00 71.38 108 ALA A CA 1
ATOM 820 C C . ALA A 1 108 ? 14.994 -4.365 -19.738 1.00 71.38 108 ALA A C 1
ATOM 822 O O . ALA A 1 108 ? 15.022 -3.774 -20.816 1.00 71.38 108 ALA A O 1
ATOM 823 N N . GLY A 1 109 ? 15.852 -4.077 -18.754 1.00 70.88 109 GLY A N 1
ATOM 824 C CA . GLY A 1 109 ? 16.949 -3.119 -18.898 1.00 70.88 109 GLY A CA 1
ATOM 825 C C . GLY A 1 109 ? 18.062 -3.610 -19.823 1.00 70.88 109 GLY A C 1
ATOM 826 O O . GLY A 1 109 ? 18.632 -2.802 -20.554 1.00 70.88 109 GLY A O 1
ATOM 827 N N . ASP A 1 110 ? 18.339 -4.913 -19.809 1.00 66.31 110 ASP A N 1
ATOM 828 C CA . ASP A 1 110 ? 19.316 -5.549 -20.693 1.00 66.31 110 ASP A CA 1
ATOM 829 C C . ASP A 1 110 ? 18.818 -5.509 -22.152 1.00 66.31 110 ASP A C 1
ATOM 831 O O . ASP A 1 110 ? 19.502 -4.954 -23.007 1.00 66.31 110 ASP A O 1
ATOM 835 N N . VAL A 1 111 ? 17.558 -5.891 -22.408 1.00 67.94 111 VAL A N 1
ATOM 836 C CA . VAL A 1 111 ? 16.935 -5.780 -23.746 1.00 67.94 111 VAL A CA 1
ATOM 837 C C . VAL A 1 111 ? 16.954 -4.340 -24.276 1.00 67.94 111 VAL A C 1
ATOM 839 O O . VAL A 1 111 ? 17.229 -4.102 -25.449 1.00 67.94 111 VAL A O 1
ATOM 842 N N . ALA A 1 112 ? 16.688 -3.346 -23.423 1.00 62.44 112 ALA A N 1
ATOM 843 C CA . ALA A 1 112 ? 16.719 -1.941 -23.832 1.00 62.44 112 ALA A CA 1
ATOM 844 C C . ALA A 1 112 ? 18.133 -1.440 -24.183 1.00 62.44 112 ALA A C 1
ATOM 846 O O . ALA A 1 112 ? 18.270 -0.509 -24.980 1.00 62.44 112 ALA A O 1
ATOM 847 N N . LYS A 1 113 ? 19.183 -2.019 -23.584 1.00 63.53 113 LYS A N 1
ATOM 848 C CA . LYS A 1 113 ? 20.571 -1.711 -23.947 1.00 63.53 113 LYS A CA 1
ATOM 849 C C . LYS A 1 113 ? 20.941 -2.313 -25.291 1.00 63.53 113 LYS A C 1
ATOM 851 O O . LYS A 1 113 ? 21.567 -1.608 -26.074 1.00 63.53 113 LYS A O 1
ATOM 856 N N . ASP A 1 114 ? 20.526 -3.547 -25.551 1.00 64.44 114 ASP A N 1
ATOM 857 C CA . ASP A 1 114 ? 20.831 -4.236 -26.806 1.00 64.44 114 ASP A CA 1
ATOM 858 C C . ASP A 1 114 ? 20.205 -3.499 -28.000 1.00 64.44 114 ASP A C 1
ATOM 860 O O . ASP A 1 114 ? 20.912 -3.131 -28.933 1.00 64.44 114 ASP A O 1
ATOM 864 N N . VAL A 1 115 ? 18.928 -3.103 -27.899 1.00 65.81 115 VAL A N 1
ATOM 865 C CA . VAL A 1 115 ? 18.251 -2.293 -28.936 1.00 65.81 115 VAL A CA 1
ATOM 866 C C . VAL A 1 115 ? 18.944 -0.942 -29.164 1.00 65.81 115 VAL A C 1
ATOM 868 O O . VAL A 1 115 ? 19.003 -0.437 -30.282 1.00 65.81 115 VAL A O 1
ATOM 871 N N . LYS A 1 116 ? 19.477 -0.324 -28.104 1.00 60.75 116 LYS A N 1
ATOM 872 C CA . LYS A 1 116 ? 20.180 0.961 -28.211 1.00 60.75 116 LYS A CA 1
ATOM 873 C C . LYS A 1 116 ? 21.604 0.816 -28.762 1.00 60.75 116 LYS A C 1
ATOM 875 O O . LYS A 1 116 ? 22.116 1.783 -29.317 1.00 60.75 116 LYS A O 1
ATOM 880 N N . ALA A 1 117 ? 22.232 -0.346 -28.595 1.00 62.22 117 ALA A N 1
ATOM 881 C CA . ALA A 1 117 ? 23.525 -0.661 -29.190 1.00 62.22 117 ALA A CA 1
ATOM 882 C C . ALA A 1 117 ? 23.388 -0.948 -30.693 1.00 62.22 117 ALA A C 1
ATOM 884 O O . ALA A 1 117 ? 24.206 -0.460 -31.463 1.00 62.22 117 ALA A O 1
ATOM 885 N N . GLU A 1 118 ? 22.324 -1.640 -31.114 1.00 55.66 118 GLU A N 1
ATOM 886 C CA . GLU A 1 118 ? 22.034 -1.877 -32.537 1.00 55.66 118 GLU A CA 1
ATOM 887 C C . GLU A 1 118 ? 21.668 -0.587 -33.292 1.00 55.66 118 GLU A C 1
ATOM 889 O O . GLU A 1 118 ? 22.035 -0.430 -34.447 1.00 55.66 118 GLU A O 1
ATOM 894 N N . ALA A 1 119 ? 21.020 0.384 -32.639 1.00 57.78 119 ALA A N 1
ATOM 895 C CA . ALA A 1 119 ? 20.681 1.675 -33.252 1.00 57.78 119 ALA A CA 1
ATOM 896 C C . ALA A 1 119 ? 21.848 2.688 -33.329 1.00 57.78 119 ALA A C 1
ATOM 898 O O . ALA A 1 119 ? 21.642 3.813 -33.779 1.00 57.78 119 ALA A O 1
ATOM 899 N N . ALA A 1 120 ? 23.039 2.343 -32.826 1.00 56.97 120 ALA A N 1
ATOM 900 C CA . ALA A 1 120 ? 24.225 3.209 -32.842 1.00 56.97 120 ALA A CA 1
ATOM 901 C C . ALA A 1 120 ? 25.293 2.766 -33.865 1.00 56.97 120 ALA A C 1
ATOM 903 O O . ALA A 1 120 ? 26.330 3.421 -33.960 1.00 56.97 120 ALA A O 1
ATOM 904 N N . ASP A 1 121 ? 25.036 1.679 -34.601 1.00 51.06 121 ASP A N 1
ATOM 905 C CA . ASP A 1 121 ? 25.881 1.128 -35.675 1.00 51.06 121 ASP A CA 1
ATOM 906 C C . ASP A 1 121 ? 25.290 1.424 -37.078 1.00 51.06 121 ASP A C 1
ATOM 908 O O . ASP A 1 121 ? 25.508 0.671 -38.023 1.00 51.06 121 ASP A O 1
ATOM 912 N N . GLU A 1 122 ? 24.525 2.518 -37.218 1.00 45.84 122 GLU A N 1
ATOM 913 C CA . GLU A 1 122 ? 23.985 3.030 -38.496 1.00 45.84 122 GLU A CA 1
ATOM 914 C C . GLU A 1 122 ? 24.314 4.518 -38.700 1.00 45.84 122 GLU A C 1
ATOM 916 O O . GLU A 1 122 ? 24.186 5.303 -37.726 1.00 45.84 122 GLU A O 1
#

Foldseek 3Di:
DVVVVVVVVVCVVVVNCVPPDPPVRVVVVVVVVVVVVLCVVPPPFPQDADPPQRATWGWDADPVRDTFTWHSDWDWDADPVRDTDTDTHGCLVVPPCSVVVVVVVVVVVVVVVVVVVVVVVD

Secondary structure (DSSP, 8-state):
-HHHHHHHHHHHHTT-GGGS--HHHHHHHHHHHHHHHHHHHSTT---EEPTTT--EEEEEE-TTS-EEEEEEEEEEEE-TTS-EEEEEEEHHHH-TTHHHHHHHHHHHHHHHHHHHHHTT--